Protein AF-A0A7S1QN43-F1 (afdb_monomer_lite)

InterPro domains:
  IPR024317 Dynein heavy chain, AAA module D4 [PF12780] (86-140)
  IPR026983 Dynein heavy chain [PTHR45703] (1-140)
  IPR027417 P-loop containing nucleoside triphosphate hydrolase [G3DSA:3.40.50.300] (106-140)
  IPR027417 P-loop containing nucleoside triphosphate hydrolase [SSF52540] (68-139)

Organism: Neobodo designis (NCBI:txid312471)

Radius of gyration: 16.33 Å; chains: 1; bounding box: 37×30×50 Å

Secondary structure (DSSP, 8-state):
-HHHHHHHHHHHGGG--SHHHHHHHHHHHHHHHHHHSTT--GGGGPSP--EESSSSSS-EE--HHHHHHHHHHHHHHHHHHHT-S-----HHHHHHHHHHHHHHTSTT--------TTSSHHHHHHHHHHHTTPPP----

pLDDT: mean 94.02, std 3.56, range [79.75, 97.81]

Structure (mmCIF, N/CA/C/O backbone):
data_AF-A0A7S1QN43-F1
#
_entry.id   AF-A0A7S1QN43-F1
#
loop_
_atom_site.group_PDB
_atom_site.id
_atom_site.type_symbol
_atom_site.label_atom_id
_atom_site.label_alt_id
_atom_site.label_comp_id
_atom_site.label_asym_id
_atom_site.label_entity_id
_atom_site.label_seq_id
_atom_site.pdbx_PDB_ins_code
_atom_site.Cartn_x
_atom_site.Cartn_y
_atom_site.Cartn_z
_atom_site.occupancy
_atom_site.B_iso_or_equiv
_atom_site.auth_seq_id
_atom_site.auth_comp_id
_atom_site.auth_asym_id
_atom_site.auth_atom_id
_atom_site.pdbx_PDB_model_num
ATOM 1 N N . VAL A 1 1 ? 4.886 -3.721 -18.458 1.00 93.00 1 VAL A N 1
ATOM 2 C CA . VAL A 1 1 ? 6.143 -3.846 -17.679 1.00 93.00 1 VAL A CA 1
ATOM 3 C C . VAL A 1 1 ? 6.026 -3.260 -16.275 1.00 93.00 1 VAL A C 1
ATOM 5 O O . VAL A 1 1 ? 6.265 -4.001 -15.335 1.00 93.00 1 VAL A O 1
ATOM 8 N N . ARG A 1 2 ? 5.567 -2.010 -16.095 1.00 96.19 2 ARG A N 1
ATOM 9 C CA . ARG A 1 2 ? 5.392 -1.373 -14.768 1.00 96.19 2 ARG A CA 1
ATOM 10 C C . ARG A 1 2 ? 4.678 -2.230 -13.705 1.00 96.19 2 ARG A C 1
ATOM 12 O O . ARG A 1 2 ? 5.133 -2.285 -12.570 1.00 96.19 2 ARG A O 1
ATOM 19 N N . LEU A 1 3 ? 3.601 -2.933 -14.075 1.00 96.38 3 LEU A N 1
ATOM 20 C CA . LEU A 1 3 ? 2.923 -3.875 -13.172 1.00 96.38 3 LEU A CA 1
ATOM 21 C C . LEU A 1 3 ? 3.858 -5.013 -12.726 1.00 96.38 3 LEU A C 1
ATOM 23 O O . LEU A 1 3 ? 3.959 -5.280 -11.542 1.00 96.38 3 LEU A O 1
ATOM 27 N N . ALA A 1 4 ? 4.594 -5.643 -13.644 1.00 96.25 4 ALA A N 1
ATOM 28 C CA . ALA A 1 4 ? 5.528 -6.719 -13.301 1.00 96.25 4 ALA A CA 1
ATOM 29 C C . ALA A 1 4 ? 6.679 -6.234 -12.398 1.00 96.25 4 ALA A C 1
ATOM 31 O O . ALA A 1 4 ? 7.094 -6.955 -11.495 1.00 96.25 4 ALA A O 1
ATOM 32 N N . VAL A 1 5 ? 7.143 -4.996 -12.593 1.00 96.94 5 VAL A N 1
ATOM 33 C CA . VAL A 1 5 ? 8.105 -4.340 -11.693 1.00 96.94 5 VAL A CA 1
ATOM 34 C C . VAL A 1 5 ? 7.492 -4.170 -10.302 1.00 96.94 5 VAL A C 1
ATOM 36 O O . VAL A 1 5 ? 8.102 -4.583 -9.321 1.00 96.94 5 VAL A O 1
ATOM 39 N N . HIS A 1 6 ? 6.261 -3.645 -10.206 1.00 97.06 6 HIS A N 1
ATOM 40 C CA . HIS A 1 6 ? 5.531 -3.548 -8.936 1.00 97.06 6 HIS A CA 1
ATOM 41 C C . HIS A 1 6 ? 5.451 -4.907 -8.227 1.00 97.06 6 HIS A C 1
ATOM 43 O O . HIS A 1 6 ? 5.804 -4.998 -7.055 1.00 97.06 6 HIS A O 1
ATOM 49 N N . GLU A 1 7 ? 5.043 -5.962 -8.938 1.00 96.19 7 GLU A N 1
ATOM 50 C CA . GLU A 1 7 ? 4.974 -7.330 -8.409 1.00 96.19 7 GLU A CA 1
ATOM 51 C C . GLU A 1 7 ? 6.328 -7.818 -7.878 1.00 96.19 7 GLU A C 1
ATOM 53 O O . GLU A 1 7 ? 6.401 -8.347 -6.769 1.00 96.19 7 GLU A O 1
ATOM 58 N N . GLY A 1 8 ? 7.410 -7.590 -8.631 1.00 95.88 8 GLY A N 1
ATOM 59 C CA . GLY A 1 8 ? 8.769 -7.920 -8.204 1.00 95.88 8 GLY A CA 1
ATOM 60 C C . GLY A 1 8 ? 9.148 -7.219 -6.899 1.00 95.88 8 GLY A C 1
ATOM 61 O O . GLY A 1 8 ? 9.609 -7.863 -5.955 1.00 95.88 8 GLY A O 1
ATOM 62 N N . LEU A 1 9 ? 8.868 -5.919 -6.788 1.00 96.25 9 LEU A N 1
ATOM 63 C CA . LEU A 1 9 ? 9.120 -5.175 -5.554 1.00 96.25 9 LEU A CA 1
ATOM 64 C C . LEU A 1 9 ? 8.290 -5.731 -4.386 1.00 96.25 9 LEU A C 1
ATOM 66 O O . LEU A 1 9 ? 8.843 -5.963 -3.316 1.00 96.25 9 LEU A O 1
ATOM 70 N N . ARG A 1 10 ? 7.004 -6.051 -4.574 1.00 96.62 10 ARG A N 1
ATOM 71 C CA . ARG A 1 10 ? 6.186 -6.629 -3.487 1.00 96.62 10 ARG A CA 1
ATOM 72 C C . ARG A 1 10 ? 6.675 -7.999 -3.023 1.00 96.62 10 ARG A C 1
ATOM 74 O O . ARG A 1 10 ? 6.616 -8.299 -1.836 1.00 96.62 10 ARG A O 1
ATOM 81 N N . LEU A 1 11 ? 7.185 -8.827 -3.932 1.00 94.94 11 LEU A N 1
ATOM 82 C CA . LEU A 1 11 ? 7.682 -10.164 -3.595 1.00 94.94 11 LEU A CA 1
ATOM 83 C C . LEU A 1 11 ? 9.033 -10.134 -2.867 1.00 94.94 11 LEU A C 1
ATOM 85 O O . LEU A 1 11 ? 9.278 -10.946 -1.965 1.00 94.94 11 LEU A O 1
ATOM 89 N N . PHE A 1 12 ? 9.926 -9.226 -3.258 1.00 96.06 12 PHE A N 1
ATOM 90 C CA . PHE A 1 12 ? 11.311 -9.235 -2.783 1.00 96.06 12 PHE A CA 1
ATOM 91 C C . PHE A 1 12 ? 11.622 -8.098 -1.811 1.00 96.06 12 PHE A C 1
ATOM 93 O O . PHE A 1 12 ? 12.185 -8.359 -0.751 1.00 96.06 12 PHE A O 1
ATOM 100 N N . ARG A 1 13 ? 11.209 -6.864 -2.116 1.00 96.25 13 ARG A N 1
ATOM 101 C CA . ARG A 1 13 ? 11.546 -5.662 -1.337 1.00 96.25 13 ARG A CA 1
ATOM 102 C C . ARG A 1 13 ? 10.815 -5.585 -0.006 1.00 96.25 13 ARG A C 1
ATOM 104 O O . ARG A 1 13 ? 11.403 -5.147 0.977 1.00 96.25 13 ARG A O 1
ATOM 111 N N . ASP A 1 14 ? 9.556 -6.020 0.052 1.00 95.56 14 ASP A N 1
ATOM 112 C CA . ASP A 1 14 ? 8.715 -5.871 1.251 1.00 95.56 14 ASP A CA 1
ATOM 113 C C . ASP A 1 14 ? 9.253 -6.633 2.481 1.00 95.56 14 ASP A C 1
ATOM 115 O O . ASP A 1 14 ? 8.862 -6.326 3.605 1.00 95.56 14 ASP A O 1
ATOM 119 N N . ARG A 1 15 ? 10.167 -7.595 2.286 1.00 95.31 15 ARG A N 1
ATOM 120 C CA . ARG A 1 15 ? 10.810 -8.382 3.355 1.00 95.31 15 ARG A CA 1
ATOM 121 C C . ARG A 1 15 ? 12.148 -7.806 3.832 1.00 95.31 15 ARG A C 1
ATOM 123 O O . ARG A 1 15 ? 12.707 -8.320 4.798 1.00 95.31 15 ARG A O 1
ATOM 130 N N . LEU A 1 16 ? 12.673 -6.785 3.155 1.00 95.75 16 LEU A N 1
ATOM 131 C CA . LEU A 1 16 ? 13.986 -6.208 3.438 1.00 95.75 16 LEU A CA 1
ATOM 132 C C . LEU A 1 16 ? 13.880 -5.114 4.497 1.00 95.75 16 LEU A C 1
ATOM 134 O O . LEU A 1 16 ? 12.959 -4.293 4.476 1.00 95.75 16 LEU A O 1
ATOM 138 N N . VAL A 1 17 ? 14.849 -5.089 5.410 1.00 93.06 17 VAL A N 1
ATOM 139 C CA . VAL A 1 17 ? 14.820 -4.204 6.580 1.00 93.06 17 VAL A CA 1
ATOM 140 C C . VAL A 1 17 ? 15.651 -2.951 6.342 1.00 93.06 17 VAL A C 1
ATOM 142 O O . VAL A 1 17 ? 15.211 -1.857 6.688 1.00 93.06 17 VAL A O 1
ATOM 145 N N . THR A 1 18 ? 16.846 -3.091 5.764 1.00 95.75 18 THR A N 1
ATOM 146 C CA . THR A 1 18 ? 17.776 -1.964 5.638 1.00 95.75 18 THR A CA 1
ATOM 147 C C . THR A 1 18 ? 17.545 -1.173 4.354 1.00 95.75 18 THR A C 1
ATOM 149 O O . THR A 1 18 ? 17.202 -1.728 3.310 1.00 95.75 18 THR A O 1
A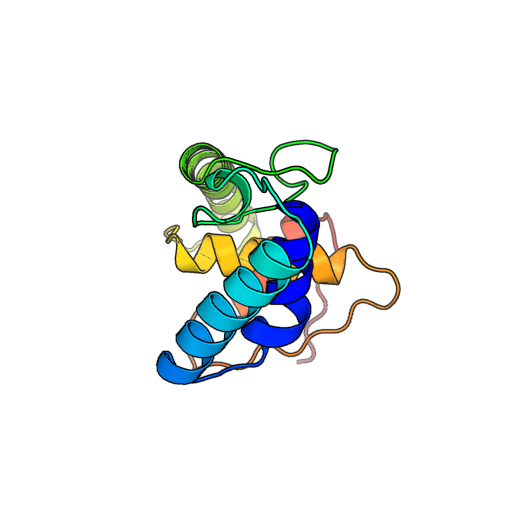TOM 152 N N . GLU A 1 19 ? 17.784 0.138 4.404 1.00 94.88 19 GLU A N 1
ATOM 153 C CA . GLU A 1 19 ? 17.699 0.998 3.216 1.00 94.88 19 GLU A CA 1
ATOM 154 C C . GLU A 1 19 ? 18.690 0.576 2.125 1.00 94.88 19 GLU A C 1
ATOM 156 O O . GLU A 1 19 ? 18.384 0.685 0.940 1.00 94.88 19 GLU A O 1
ATOM 161 N N . THR A 1 20 ? 19.857 0.054 2.514 1.00 97.81 20 THR A N 1
ATOM 162 C CA . THR A 1 20 ? 20.870 -0.460 1.587 1.00 97.81 20 THR A CA 1
ATOM 163 C C . THR A 1 20 ? 20.342 -1.646 0.786 1.00 97.81 20 THR A C 1
ATOM 165 O O . THR A 1 20 ? 20.450 -1.649 -0.437 1.00 97.81 20 THR A O 1
ATOM 168 N N . GLU A 1 21 ? 19.729 -2.631 1.448 1.00 97.44 21 GLU A N 1
ATOM 169 C CA . GLU A 1 21 ? 19.129 -3.791 0.774 1.00 97.44 21 GLU A CA 1
ATOM 170 C C . GLU A 1 21 ? 17.935 -3.380 -0.093 1.00 97.44 21 GLU A C 1
ATOM 172 O O . GLU A 1 21 ? 17.771 -3.879 -1.205 1.00 97.44 21 GLU A O 1
ATOM 177 N N . GLN A 1 22 ? 17.112 -2.447 0.395 1.00 95.94 22 GLN A N 1
ATOM 178 C CA . GLN A 1 22 ? 15.978 -1.928 -0.366 1.00 95.94 22 GLN A CA 1
ATOM 179 C C . GLN A 1 22 ? 16.425 -1.182 -1.629 1.00 95.94 22 GLN A C 1
ATOM 181 O O . GLN A 1 22 ? 15.825 -1.363 -2.683 1.00 95.94 22 GLN A O 1
ATOM 186 N N . ARG A 1 23 ? 17.496 -0.387 -1.555 1.00 96.75 23 ARG A N 1
ATOM 187 C CA . ARG A 1 23 ? 18.072 0.272 -2.733 1.00 96.75 23 ARG A CA 1
ATOM 188 C C . ARG A 1 23 ? 18.672 -0.744 -3.700 1.00 96.75 23 ARG A C 1
ATOM 190 O O . ARG A 1 23 ? 18.423 -0.656 -4.896 1.00 96.75 23 ARG A O 1
ATOM 197 N N . TRP A 1 24 ? 19.397 -1.729 -3.176 1.00 97.31 24 TRP A N 1
ATOM 198 C CA . TRP A 1 24 ? 19.974 -2.797 -3.986 1.00 97.31 24 TRP A CA 1
ATOM 199 C C . TRP A 1 24 ? 18.904 -3.560 -4.777 1.00 97.31 24 TRP A C 1
ATOM 201 O O . TRP A 1 24 ? 19.076 -3.769 -5.975 1.00 97.31 24 TRP A O 1
ATOM 211 N N . ILE A 1 25 ? 17.779 -3.936 -4.153 1.00 97.19 25 ILE A N 1
ATOM 212 C CA . ILE A 1 25 ? 16.711 -4.634 -4.884 1.00 97.19 25 ILE A CA 1
ATOM 213 C C . ILE A 1 25 ? 16.006 -3.713 -5.885 1.00 97.19 25 ILE A C 1
ATOM 215 O O . ILE A 1 25 ? 15.610 -4.180 -6.950 1.00 97.19 25 ILE A O 1
ATOM 219 N N . ASP A 1 26 ? 15.868 -2.419 -5.574 1.00 95.94 26 ASP A N 1
ATOM 220 C CA . ASP A 1 26 ? 15.287 -1.438 -6.493 1.00 95.94 26 ASP A CA 1
ATOM 221 C C . ASP A 1 26 ? 16.133 -1.340 -7.780 1.00 95.94 26 ASP A C 1
ATOM 223 O O . ASP A 1 26 ? 15.578 -1.400 -8.878 1.00 95.94 26 ASP A O 1
ATOM 227 N N . GLU A 1 27 ? 17.462 -1.268 -7.653 1.00 96.56 27 GLU A N 1
ATOM 228 C CA . GLU A 1 27 ? 18.413 -1.233 -8.777 1.00 96.56 27 GLU A CA 1
ATOM 229 C C . GLU A 1 27 ? 18.466 -2.572 -9.533 1.00 96.56 27 GLU A C 1
ATOM 231 O O . GLU A 1 27 ? 18.407 -2.600 -10.763 1.00 96.56 27 GLU A O 1
ATOM 236 N N . PHE A 1 28 ? 18.507 -3.695 -8.810 1.00 97.06 28 PHE A N 1
ATOM 237 C CA . PHE A 1 28 ? 18.560 -5.032 -9.404 1.00 97.06 28 PHE A CA 1
ATOM 238 C C . PHE A 1 28 ? 17.311 -5.355 -10.233 1.00 97.06 28 PHE A C 1
ATOM 240 O O . PHE A 1 28 ? 17.403 -5.933 -11.319 1.00 97.06 28 PHE A O 1
ATOM 247 N N . VAL A 1 29 ? 16.125 -4.977 -9.742 1.00 96.31 29 VAL A N 1
ATOM 248 C CA . VAL A 1 29 ? 14.872 -5.159 -10.483 1.00 96.31 29 VAL A CA 1
ATOM 249 C C . VAL A 1 29 ? 14.882 -4.314 -11.759 1.00 96.31 29 VAL A C 1
ATOM 251 O O . VAL A 1 29 ? 14.546 -4.836 -12.823 1.00 96.31 29 VAL A O 1
ATOM 254 N N . ASP A 1 30 ? 15.313 -3.053 -11.693 1.00 95.31 30 ASP A N 1
ATOM 255 C CA . ASP A 1 30 ? 15.421 -2.197 -12.882 1.00 95.31 30 ASP A CA 1
ATOM 256 C C . ASP A 1 30 ? 16.364 -2.778 -13.934 1.00 95.31 30 ASP A C 1
ATOM 258 O O . ASP A 1 30 ? 16.026 -2.797 -15.122 1.00 95.31 30 ASP A O 1
ATOM 262 N N . GLU A 1 31 ? 17.522 -3.284 -13.507 1.00 95.81 31 GLU A N 1
ATOM 263 C CA . GLU A 1 31 ? 18.498 -3.921 -14.388 1.00 95.81 31 GLU A CA 1
ATOM 264 C C . GLU A 1 31 ? 17.897 -5.160 -15.067 1.00 95.81 31 GLU A C 1
ATOM 266 O O . GLU A 1 31 ? 17.966 -5.292 -16.291 1.00 95.81 31 GLU A O 1
ATOM 271 N N . CYS A 1 32 ? 17.229 -6.035 -14.304 1.00 95.62 32 CYS A N 1
ATOM 272 C CA . CYS A 1 32 ? 16.581 -7.231 -14.845 1.00 95.62 32 CYS A CA 1
ATOM 273 C C . CYS A 1 32 ? 15.568 -6.887 -15.944 1.00 95.62 32 CYS A C 1
ATOM 275 O O . CYS A 1 32 ? 15.579 -7.498 -17.014 1.00 95.62 32 CYS A O 1
ATOM 277 N N . PHE A 1 33 ? 14.690 -5.911 -15.697 1.00 95.38 33 PHE A N 1
ATOM 278 C CA . PHE A 1 33 ? 13.659 -5.521 -16.660 1.00 95.38 33 PHE A CA 1
ATOM 279 C C . PHE A 1 33 ? 14.227 -4.747 -17.855 1.00 95.38 33 PHE A C 1
ATOM 281 O O . PHE A 1 33 ? 13.741 -4.931 -18.969 1.00 95.38 33 PHE A O 1
ATOM 288 N N . THR A 1 34 ? 15.272 -3.942 -17.666 1.00 95.38 34 THR A N 1
ATOM 289 C CA . THR A 1 34 ? 15.960 -3.256 -18.774 1.00 95.38 34 THR A CA 1
ATOM 290 C C . THR A 1 34 ? 16.654 -4.258 -19.699 1.00 95.38 34 THR A C 1
ATOM 292 O O . THR A 1 34 ? 16.546 -4.148 -20.919 1.00 95.38 34 THR A O 1
ATOM 295 N N . ASN A 1 35 ? 17.299 -5.281 -19.132 1.00 95.44 35 ASN A N 1
ATOM 296 C CA . ASN A 1 35 ? 17.971 -6.332 -19.896 1.00 95.44 35 ASN A CA 1
ATOM 297 C C . ASN A 1 35 ? 16.978 -7.278 -20.592 1.00 95.44 35 ASN A C 1
ATOM 299 O O . ASN A 1 35 ? 17.211 -7.700 -21.724 1.00 95.44 35 ASN A O 1
ATOM 303 N N . ALA A 1 36 ? 15.863 -7.611 -19.934 1.00 95.69 36 ALA A N 1
ATOM 304 C CA . ALA A 1 36 ? 14.853 -8.518 -20.480 1.00 95.69 36 ALA A CA 1
ATOM 305 C C . ALA A 1 36 ? 13.980 -7.882 -21.578 1.00 95.69 36 ALA A C 1
ATOM 307 O O . ALA A 1 36 ? 13.463 -8.601 -22.433 1.00 95.69 36 ALA A O 1
ATOM 308 N N . PHE A 1 37 ? 13.804 -6.555 -21.567 1.00 94.81 37 PHE A N 1
ATOM 309 C CA . PHE A 1 37 ? 12.941 -5.833 -22.505 1.00 94.81 37 PHE A CA 1
ATOM 310 C C . PHE A 1 37 ? 13.720 -4.732 -23.252 1.00 94.81 37 PHE A C 1
ATOM 312 O O . PHE A 1 37 ? 13.686 -3.568 -22.846 1.00 94.81 37 PHE A O 1
ATOM 319 N N . PRO A 1 38 ? 14.390 -5.056 -24.376 1.00 92.56 38 PRO A N 1
ATOM 320 C CA . PRO A 1 38 ? 15.047 -4.055 -25.214 1.00 92.56 38 PRO A CA 1
ATOM 321 C C . PRO A 1 38 ? 14.052 -2.985 -25.690 1.00 92.56 38 PRO A C 1
ATOM 323 O O . PRO A 1 38 ? 12.994 -3.312 -26.224 1.00 92.56 38 PRO A O 1
ATOM 326 N N . GLY A 1 39 ? 14.385 -1.705 -25.501 1.00 91.56 39 GLY A N 1
ATOM 327 C CA . GLY A 1 39 ? 13.489 -0.588 -25.834 1.00 91.56 39 GLY A CA 1
ATOM 328 C C . GLY A 1 39 ? 12.406 -0.306 -24.787 1.00 91.56 39 GLY A C 1
ATOM 329 O O . GLY A 1 39 ? 11.410 0.342 -25.106 1.00 91.56 39 GLY A O 1
ATOM 330 N N . LEU A 1 40 ? 12.581 -0.793 -23.552 1.00 94.12 40 LEU A N 1
ATOM 331 C CA . LEU A 1 40 ? 11.710 -0.472 -22.426 1.00 94.12 40 LEU A CA 1
ATOM 332 C C . LEU A 1 40 ? 11.544 1.046 -22.260 1.00 94.12 40 LEU A C 1
ATOM 334 O O . LEU A 1 40 ? 12.520 1.784 -22.137 1.00 94.12 40 LEU A O 1
ATOM 338 N N . ASP A 1 41 ? 10.292 1.492 -22.180 1.00 93.31 41 ASP A N 1
ATOM 339 C CA . ASP A 1 41 ? 9.972 2.851 -21.759 1.00 93.31 41 ASP A CA 1
ATOM 340 C C . ASP A 1 41 ? 10.371 3.057 -20.288 1.00 93.31 41 ASP A C 1
ATOM 342 O O . ASP A 1 41 ? 9.852 2.392 -19.383 1.00 93.31 41 ASP A O 1
ATOM 346 N N . THR A 1 42 ? 11.283 4.000 -20.044 1.00 90.00 42 THR A N 1
ATOM 347 C CA . THR A 1 42 ? 11.831 4.299 -18.715 1.00 90.00 42 THR A CA 1
ATOM 348 C C . THR A 1 42 ? 10.773 4.813 -17.742 1.00 90.00 42 THR A C 1
ATOM 350 O O . THR A 1 42 ? 10.941 4.653 -16.530 1.00 90.00 42 THR A O 1
ATOM 353 N N . THR A 1 43 ? 9.637 5.332 -18.228 1.00 92.31 43 THR A N 1
ATOM 354 C CA . THR A 1 43 ? 8.498 5.708 -17.370 1.00 92.31 43 THR A CA 1
ATOM 355 C C . THR A 1 43 ? 7.961 4.516 -16.572 1.00 92.31 43 THR A C 1
ATOM 357 O O . THR A 1 43 ? 7.491 4.671 -15.442 1.00 92.31 43 THR A O 1
ATOM 360 N N . CYS A 1 44 ? 8.114 3.286 -17.084 1.00 93.25 44 CYS A N 1
ATOM 361 C CA . CYS A 1 44 ? 7.713 2.077 -16.370 1.00 93.25 44 CYS A CA 1
ATOM 362 C C . CYS A 1 44 ? 8.492 1.866 -15.066 1.00 93.25 44 CYS A C 1
ATOM 364 O O . CYS A 1 44 ? 7.946 1.246 -14.155 1.00 93.25 44 CYS A O 1
ATOM 366 N N . LEU A 1 45 ? 9.717 2.390 -14.970 1.00 95.00 45 LEU A N 1
ATOM 367 C CA . LEU A 1 45 ? 10.603 2.257 -13.811 1.00 95.00 45 LEU A CA 1
ATOM 368 C C . LEU A 1 45 ? 10.549 3.481 -12.882 1.00 95.00 45 LEU A C 1
ATOM 370 O O . LEU A 1 45 ? 11.161 3.471 -11.819 1.00 95.00 45 LEU A O 1
ATOM 374 N N . GLN A 1 46 ? 9.822 4.547 -13.231 1.00 94.31 46 GLN A N 1
ATOM 375 C CA . GLN A 1 46 ? 9.766 5.760 -12.406 1.00 94.31 46 GLN A CA 1
ATOM 376 C C . GLN A 1 46 ? 9.002 5.522 -11.094 1.00 94.31 46 GLN A C 1
ATOM 378 O O . GLN A 1 46 ? 7.881 5.004 -11.095 1.00 94.31 46 GLN A O 1
ATOM 383 N N . ARG A 1 47 ? 9.607 5.900 -9.964 1.00 93.25 47 ARG A N 1
ATOM 384 C CA . ARG A 1 47 ? 9.007 5.799 -8.621 1.00 93.25 47 ARG A CA 1
ATOM 385 C C . ARG A 1 47 ? 8.218 7.082 -8.297 1.00 93.25 47 ARG A C 1
ATOM 387 O O . ARG A 1 47 ? 8.603 8.137 -8.793 1.00 93.25 47 ARG A O 1
ATOM 394 N N . PRO A 1 48 ? 7.173 7.014 -7.446 1.00 94.19 48 PRO A N 1
ATOM 395 C CA . PRO A 1 48 ? 6.670 5.824 -6.746 1.00 94.19 48 PRO A CA 1
ATOM 396 C C . PRO A 1 48 ? 5.870 4.880 -7.663 1.00 94.19 48 PRO A C 1
ATOM 398 O O . PRO A 1 48 ? 5.218 5.321 -8.604 1.00 94.19 48 PRO A O 1
ATOM 401 N N . ILE A 1 49 ? 5.911 3.567 -7.394 1.00 95.12 49 ILE A N 1
ATOM 402 C CA . ILE A 1 49 ? 5.168 2.543 -8.159 1.00 95.12 49 ILE A CA 1
ATOM 403 C C . ILE A 1 49 ? 3.988 2.027 -7.327 1.00 95.12 49 ILE A C 1
ATOM 405 O O . ILE A 1 49 ? 4.097 1.034 -6.597 1.00 95.12 49 ILE A O 1
ATOM 409 N N . LEU A 1 50 ? 2.850 2.708 -7.455 1.00 96.19 50 LEU A N 1
ATOM 410 C CA . LEU A 1 50 ? 1.635 2.456 -6.680 1.00 96.19 50 LEU A CA 1
ATOM 411 C C . LEU A 1 50 ? 0.585 1.762 -7.549 1.00 96.19 50 LEU A C 1
ATOM 413 O O . LEU A 1 50 ? 0.194 2.299 -8.581 1.00 96.19 50 LEU A O 1
ATOM 417 N N . PHE A 1 51 ? 0.113 0.591 -7.115 1.00 97.38 51 PHE A N 1
ATOM 418 C CA . PHE A 1 51 ? -1.018 -0.111 -7.725 1.00 97.38 51 PHE A CA 1
ATOM 419 C C . PHE A 1 51 ? -2.054 -0.448 -6.662 1.00 97.38 51 PHE A C 1
ATOM 421 O O . PHE A 1 51 ? -1.717 -0.999 -5.612 1.00 97.38 51 PHE A O 1
ATOM 428 N N . THR A 1 52 ? -3.319 -0.136 -6.930 1.00 96.69 52 THR A N 1
ATOM 429 C CA . THR A 1 52 ? -4.405 -0.356 -5.970 1.00 96.69 52 THR A CA 1
ATOM 430 C C . THR A 1 52 ? -5.775 -0.387 -6.651 1.00 96.69 52 THR A C 1
ATOM 432 O O . THR A 1 52 ? -5.914 0.054 -7.788 1.00 96.69 52 THR A O 1
ATOM 435 N N . THR A 1 53 ? -6.780 -0.914 -5.946 1.00 95.00 53 THR A N 1
ATOM 436 C CA . THR A 1 53 ? -8.213 -0.782 -6.278 1.00 95.00 53 THR A CA 1
ATOM 437 C C . THR A 1 53 ? -8.932 0.232 -5.379 1.00 95.00 53 THR A C 1
ATOM 439 O O . THR A 1 53 ? -10.156 0.301 -5.372 1.00 95.00 53 THR A O 1
ATOM 442 N N . ILE A 1 54 ? -8.203 0.984 -4.550 1.00 94.62 54 ILE A N 1
ATOM 443 C CA . ILE A 1 54 ? -8.820 1.928 -3.605 1.00 94.62 54 ILE A CA 1
ATOM 444 C C . ILE A 1 54 ? -9.508 3.077 -4.357 1.00 94.62 54 ILE A C 1
ATOM 446 O O . ILE A 1 54 ? -10.618 3.461 -4.008 1.00 94.62 54 ILE A O 1
ATOM 450 N N . LEU A 1 55 ? -8.880 3.596 -5.419 1.00 94.12 55 LEU A N 1
ATOM 451 C CA . LEU A 1 55 ? -9.447 4.690 -6.220 1.00 94.12 55 LEU A CA 1
ATOM 452 C C . LEU A 1 55 ? -10.440 4.209 -7.278 1.00 94.12 55 LEU A C 1
ATOM 454 O O . LEU A 1 55 ? -11.422 4.885 -7.577 1.00 94.12 55 LEU A O 1
ATOM 458 N N . THR A 1 56 ? -10.170 3.050 -7.876 1.00 90.75 56 THR A N 1
ATOM 459 C CA . THR A 1 56 ? -10.979 2.492 -8.962 1.00 90.75 56 THR A CA 1
ATOM 460 C C . THR A 1 56 ? -11.256 1.023 -8.690 1.00 90.75 56 THR A C 1
ATOM 462 O O . THR A 1 56 ? -10.448 0.337 -8.079 1.00 90.75 56 THR A O 1
ATOM 465 N N . ARG A 1 57 ? -12.365 0.481 -9.201 1.00 87.06 57 ARG A N 1
ATOM 466 C CA . ARG A 1 57 ? -12.666 -0.956 -9.049 1.00 87.06 57 ARG A CA 1
ATOM 467 C C . ARG A 1 57 ? -11.652 -1.876 -9.748 1.00 87.06 57 ARG A C 1
ATOM 469 O O . ARG A 1 57 ? -11.694 -3.083 -9.530 1.00 87.06 57 ARG A O 1
ATOM 476 N N . ALA A 1 58 ? -10.774 -1.333 -10.591 1.00 93.88 58 ALA A N 1
ATOM 477 C CA . ALA A 1 58 ? -9.740 -2.073 -11.297 1.00 93.88 58 ALA A CA 1
ATOM 478 C C . ALA A 1 58 ? -8.382 -1.916 -10.599 1.00 93.88 58 ALA A C 1
ATOM 480 O O . ALA A 1 58 ? -8.070 -0.871 -10.033 1.00 93.88 58 ALA A O 1
ATOM 481 N N . TYR A 1 59 ? -7.557 -2.965 -10.636 1.00 95.12 59 TYR A N 1
ATOM 482 C CA . TYR A 1 59 ? -6.205 -2.906 -10.086 1.00 95.12 59 TYR A CA 1
ATOM 483 C C . TYR A 1 59 ? -5.283 -2.191 -11.077 1.00 95.12 59 TYR A C 1
ATOM 485 O O . TYR A 1 59 ? -4.817 -2.791 -12.047 1.00 95.12 59 TYR A O 1
ATOM 493 N N . THR A 1 60 ? -5.064 -0.895 -10.861 1.00 96.25 60 THR A N 1
ATOM 494 C CA . THR A 1 60 ? -4.360 -0.016 -11.807 1.00 96.25 60 THR A CA 1
ATOM 495 C C . THR A 1 60 ? -3.285 0.816 -11.122 1.00 96.25 60 THR A C 1
ATOM 497 O O . THR A 1 60 ? -3.286 0.965 -9.900 1.00 96.25 60 THR A O 1
ATOM 500 N N . SER A 1 61 ? -2.366 1.365 -11.925 1.00 96.44 61 SER A N 1
ATOM 501 C CA . SER A 1 61 ? -1.414 2.375 -11.453 1.00 96.44 61 SER A CA 1
ATOM 502 C C . SER A 1 61 ? -2.179 3.635 -11.053 1.00 96.44 61 SER A C 1
ATOM 504 O O . SER A 1 61 ? -3.138 3.998 -11.735 1.00 96.44 61 SER A O 1
ATOM 506 N N . VAL A 1 62 ? -1.759 4.287 -9.971 1.00 96.44 62 VAL A N 1
ATOM 507 C CA . VAL A 1 62 ? -2.397 5.511 -9.464 1.00 96.44 62 VAL A CA 1
ATOM 508 C C . VAL A 1 62 ? -1.366 6.579 -9.119 1.00 96.44 62 VAL A C 1
ATOM 510 O O . VAL A 1 62 ? -0.233 6.250 -8.759 1.00 96.44 62 VAL A O 1
ATOM 513 N N . ASP A 1 63 ? -1.782 7.840 -9.195 1.00 95.00 63 ASP A N 1
ATOM 514 C CA . ASP A 1 63 ? -1.007 8.977 -8.712 1.00 95.00 63 ASP A CA 1
ATOM 515 C C . ASP A 1 63 ? -1.049 9.075 -7.185 1.00 95.00 63 ASP A C 1
ATOM 517 O O . ASP A 1 63 ? -2.065 8.799 -6.537 1.00 95.00 63 ASP A O 1
ATOM 521 N N . LEU A 1 64 ? 0.085 9.475 -6.604 1.00 95.38 64 LEU A N 1
ATOM 522 C CA . LEU A 1 64 ? 0.246 9.590 -5.154 1.00 95.38 64 LEU A CA 1
ATOM 523 C C . LEU A 1 64 ? -0.730 10.610 -4.561 1.00 95.38 64 LEU A C 1
ATOM 525 O O . LEU A 1 64 ? -1.317 10.354 -3.513 1.00 95.38 64 LEU A O 1
ATOM 529 N N . GLU A 1 65 ? -0.936 11.733 -5.244 1.00 96.31 65 GLU A N 1
ATOM 530 C CA . GLU A 1 65 ? -1.732 12.849 -4.730 1.00 96.31 65 GLU A CA 1
ATOM 531 C C . GLU A 1 65 ? -3.229 12.536 -4.739 1.00 96.31 65 GLU A C 1
ATOM 533 O O . GLU A 1 65 ? -3.927 12.827 -3.763 1.00 96.31 65 GLU A O 1
ATOM 538 N N . ASP A 1 66 ? -3.702 11.847 -5.777 1.00 96.50 66 ASP A N 1
ATOM 539 C CA . ASP A 1 66 ? -5.076 11.350 -5.842 1.00 96.50 66 ASP A CA 1
ATOM 540 C C . ASP A 1 66 ? -5.327 10.290 -4.765 1.00 96.50 66 ASP A C 1
ATOM 542 O O . ASP A 1 66 ? -6.337 10.340 -4.053 1.00 96.50 66 ASP A O 1
ATOM 546 N N . LEU A 1 67 ? -4.374 9.365 -4.584 1.00 97.31 67 LEU A N 1
ATOM 547 C CA . LEU A 1 67 ? -4.437 8.362 -3.523 1.00 97.31 67 LEU A CA 1
ATOM 548 C C . LEU A 1 67 ? -4.453 9.018 -2.139 1.00 97.31 67 LEU A C 1
ATOM 550 O O . LEU A 1 67 ? -5.276 8.651 -1.301 1.00 97.31 67 LEU A O 1
ATOM 554 N N . ARG A 1 68 ? -3.581 10.003 -1.907 1.00 97.38 68 ARG A N 1
ATOM 555 C CA . ARG A 1 68 ? -3.476 10.747 -0.648 1.00 97.38 68 ARG A CA 1
ATOM 556 C C . ARG A 1 68 ? -4.795 11.419 -0.304 1.00 97.38 68 ARG A C 1
ATOM 558 O O . ARG A 1 68 ? -5.293 11.226 0.802 1.00 97.38 68 ARG A O 1
ATOM 565 N N . LYS A 1 69 ? -5.374 12.163 -1.250 1.00 96.75 69 LYS A N 1
ATOM 566 C CA . LYS A 1 69 ? -6.640 12.874 -1.052 1.00 96.75 69 LYS A CA 1
ATOM 567 C C . LYS A 1 69 ? -7.765 11.907 -0.686 1.00 96.75 69 LYS A C 1
ATOM 569 O O . LYS A 1 69 ? -8.440 12.105 0.322 1.00 96.75 69 LYS A O 1
ATOM 574 N N . HIS A 1 70 ? -7.921 10.833 -1.459 1.00 96.56 70 HIS A N 1
ATOM 575 C CA . HIS A 1 70 ? -8.965 9.846 -1.204 1.00 96.56 70 HIS A CA 1
ATOM 576 C C . HIS A 1 70 ? -8.776 9.150 0.148 1.00 96.56 70 HIS A C 1
ATOM 578 O O . HIS A 1 70 ? -9.708 9.058 0.944 1.00 96.56 70 HIS A O 1
ATOM 584 N N . VAL A 1 71 ? -7.560 8.685 0.445 1.00 96.94 71 VAL A N 1
ATOM 585 C CA . VAL A 1 71 ? -7.265 8.012 1.715 1.00 96.94 71 VAL A CA 1
ATOM 586 C C . VAL A 1 71 ? -7.473 8.951 2.898 1.00 96.94 71 VAL A C 1
ATOM 588 O O . VAL A 1 71 ? -7.984 8.503 3.917 1.00 96.94 71 VAL A O 1
ATOM 591 N N . GLN A 1 72 ? -7.156 10.239 2.775 1.00 96.19 72 GLN A N 1
ATOM 592 C CA . GLN A 1 72 ? -7.381 11.220 3.835 1.00 96.19 72 GLN A CA 1
ATOM 593 C C . GLN A 1 72 ? -8.869 11.398 4.163 1.00 96.19 72 GLN A C 1
ATOM 595 O O . GLN A 1 72 ? -9.237 11.430 5.338 1.00 96.19 72 GLN A O 1
ATOM 600 N N . GLU A 1 73 ? -9.734 11.454 3.150 1.00 95.25 73 GLU A N 1
ATOM 601 C CA . GLU A 1 73 ? -11.188 11.503 3.342 1.00 95.25 73 GLU A CA 1
ATOM 602 C C . GLU A 1 73 ? -11.704 10.222 4.018 1.00 95.25 73 GLU A C 1
ATOM 604 O O . GLU A 1 73 ? -12.459 10.285 4.991 1.00 95.25 73 GLU A O 1
ATOM 609 N N . ARG A 1 74 ? -11.252 9.049 3.551 1.00 95.56 74 ARG A N 1
ATOM 610 C CA . ARG A 1 74 ? -11.636 7.748 4.125 1.00 95.56 74 ARG A CA 1
ATOM 611 C C . ARG A 1 74 ? -11.136 7.565 5.557 1.00 95.56 74 ARG A C 1
ATOM 613 O O . ARG A 1 74 ? -11.863 7.028 6.386 1.00 95.56 74 ARG A O 1
ATOM 620 N N . LEU A 1 75 ? -9.921 8.021 5.850 1.00 95.25 75 LEU A N 1
ATOM 621 C CA . LEU A 1 75 ? -9.310 7.915 7.171 1.00 95.25 75 LEU A CA 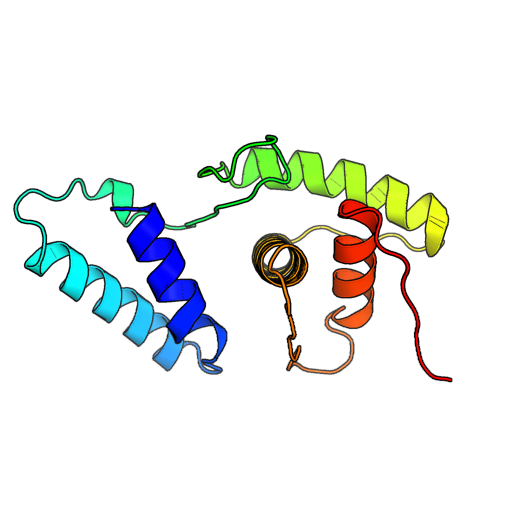1
ATOM 622 C C . LEU A 1 75 ? -10.051 8.762 8.200 1.00 95.25 75 LEU A C 1
ATOM 624 O O . LEU A 1 75 ? -10.197 8.331 9.338 1.00 95.25 75 LEU A O 1
ATOM 628 N N . LYS A 1 76 ? -10.546 9.937 7.797 1.00 93.56 76 LYS A N 1
ATOM 629 C CA . LYS A 1 76 ? -11.373 10.779 8.661 1.00 93.56 76 LYS A CA 1
ATOM 630 C C . LYS A 1 76 ? -12.670 10.069 9.058 1.00 93.56 76 LYS A C 1
ATOM 632 O O . LYS A 1 76 ? -12.974 10.010 10.239 1.00 93.56 76 LYS A O 1
ATOM 637 N N . MET A 1 77 ? -13.379 9.473 8.095 1.00 94.12 77 MET A N 1
ATOM 638 C CA . MET A 1 77 ? -14.599 8.704 8.387 1.00 94.12 77 MET A CA 1
ATOM 639 C C . MET A 1 77 ? -14.319 7.529 9.329 1.00 94.12 77 MET A C 1
ATOM 641 O O . MET A 1 77 ? -15.013 7.361 10.322 1.00 94.12 77 MET A O 1
ATOM 645 N N . PHE A 1 78 ? -13.253 6.769 9.070 1.00 94.69 78 PHE A N 1
ATOM 646 C CA . PHE A 1 78 ? -12.834 5.685 9.959 1.00 94.69 78 PHE A CA 1
ATOM 647 C C . PHE A 1 78 ? -12.508 6.176 11.378 1.00 94.69 78 PHE A C 1
ATOM 649 O O . PHE A 1 78 ? -12.897 5.544 12.356 1.00 94.69 78 PHE A O 1
ATOM 656 N N . ALA A 1 79 ? -11.792 7.295 11.505 1.00 92.12 79 ALA A N 1
ATOM 657 C CA . ALA A 1 79 ? -11.450 7.870 12.801 1.00 92.12 79 ALA A CA 1
ATOM 658 C C . ALA A 1 79 ? -12.698 8.272 13.602 1.00 92.12 79 ALA A C 1
ATOM 660 O O . ALA A 1 79 ? -12.766 7.964 14.793 1.00 92.12 79 ALA A O 1
ATOM 661 N N . ASP A 1 80 ? -13.668 8.904 12.937 1.00 91.00 80 ASP A N 1
ATOM 662 C CA . ASP A 1 80 ? -14.933 9.338 13.535 1.00 91.00 80 ASP A CA 1
ATOM 663 C C . ASP A 1 80 ? -15.812 8.138 13.956 1.00 91.00 80 ASP A C 1
ATOM 665 O O . ASP A 1 80 ? -16.505 8.207 14.969 1.00 91.00 80 ASP A O 1
ATOM 669 N N . GLU A 1 81 ? -15.777 7.028 13.209 1.00 89.75 81 GLU A N 1
ATOM 670 C CA . GLU A 1 81 ? -16.579 5.824 13.482 1.00 89.75 81 GLU A CA 1
ATOM 671 C C . GLU A 1 81 ? -15.968 4.899 14.550 1.00 89.75 81 GLU A C 1
ATOM 673 O O . GLU A 1 81 ? -16.694 4.358 15.384 1.00 89.75 81 GLU A O 1
ATOM 678 N N . GLU A 1 82 ? -14.646 4.691 14.531 1.00 87.25 82 GLU A N 1
ATOM 679 C CA . GLU A 1 82 ? -14.013 3.555 15.224 1.00 87.25 82 GLU A CA 1
ATOM 680 C C . GLU A 1 82 ? -13.053 3.941 16.358 1.00 87.25 82 GLU A C 1
ATOM 682 O O . GLU A 1 82 ? -12.712 3.088 17.184 1.00 87.25 82 GLU A O 1
ATOM 687 N N . MET A 1 83 ? -12.536 5.176 16.389 1.00 80.62 83 MET A N 1
ATOM 688 C CA . MET A 1 83 ? -11.375 5.494 17.235 1.00 80.62 83 MET A CA 1
ATOM 689 C C . MET A 1 83 ? -11.466 6.785 18.047 1.00 80.62 83 MET A C 1
ATOM 691 O O . MET A 1 83 ? -10.808 6.842 19.082 1.00 80.62 83 MET A O 1
ATOM 695 N N . ASP A 1 84 ? -12.222 7.795 17.606 1.00 80.00 84 ASP A N 1
ATOM 696 C CA . ASP A 1 84 ? -12.260 9.137 18.220 1.00 80.00 84 ASP A CA 1
ATOM 697 C C . ASP A 1 84 ? -10.851 9.762 18.385 1.00 80.00 84 ASP A C 1
ATOM 699 O O . ASP A 1 84 ? -10.502 10.370 19.396 1.00 80.00 84 ASP A O 1
ATOM 703 N N . VAL A 1 85 ? -9.976 9.559 17.386 1.00 79.88 85 VAL A N 1
ATOM 704 C CA . VAL A 1 85 ? -8.584 10.053 17.368 1.00 79.88 85 VAL A CA 1
ATOM 705 C C . VAL A 1 85 ? -8.258 10.678 16.015 1.00 79.88 85 VAL A C 1
ATOM 707 O O . VAL A 1 85 ? -8.514 10.084 14.972 1.00 79.88 85 VAL A O 1
ATOM 710 N N . GLN A 1 86 ? -7.597 11.840 16.009 1.00 79.75 86 GLN A N 1
ATOM 711 C CA . GLN A 1 86 ? -7.080 12.430 14.771 1.00 79.75 86 GLN A CA 1
ATOM 712 C C . GLN A 1 86 ? -5.879 11.650 14.227 1.00 79.75 86 GLN A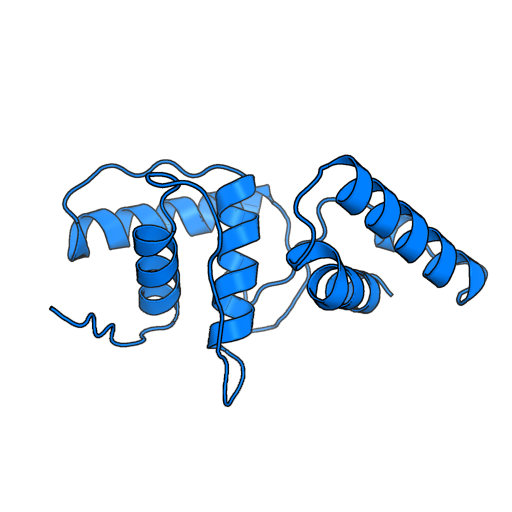 C 1
ATOM 714 O O . GLN A 1 86 ? -4.833 11.552 14.870 1.00 79.75 86 GLN A O 1
ATOM 719 N N . LEU A 1 87 ? -6.017 11.151 13.000 1.00 86.44 87 LEU A N 1
ATOM 720 C CA . LEU A 1 87 ? -4.950 10.490 12.256 1.00 86.44 87 LEU A CA 1
ATOM 721 C C . LEU A 1 87 ? -4.473 11.378 11.101 1.00 86.44 87 LEU A C 1
ATOM 723 O O . LEU A 1 87 ? -5.263 12.068 10.456 1.00 86.44 87 LEU A O 1
ATOM 727 N N . VAL A 1 88 ? -3.168 11.341 10.830 1.00 88.38 88 VAL A N 1
ATOM 728 C CA . VAL A 1 88 ? -2.521 12.098 9.749 1.00 88.38 88 VAL A CA 1
ATOM 729 C C . VAL A 1 88 ? -1.994 11.124 8.699 1.00 88.38 88 VAL A C 1
ATOM 731 O O . VAL A 1 88 ? -1.411 10.094 9.037 1.00 88.38 88 VAL A O 1
ATOM 734 N N . VAL A 1 89 ? -2.199 11.456 7.424 1.00 91.50 89 VAL A N 1
ATOM 735 C CA . VAL A 1 89 ? -1.714 10.665 6.288 1.00 91.50 89 VAL A CA 1
ATOM 736 C C . VAL A 1 89 ? -0.282 11.067 5.942 1.00 91.50 89 VAL A C 1
ATOM 738 O O . VAL A 1 89 ? 0.007 12.246 5.750 1.00 91.50 89 VAL A O 1
ATOM 741 N N . PHE A 1 90 ? 0.589 10.071 5.792 1.00 91.62 90 PHE A N 1
ATOM 742 C CA . PHE A 1 90 ? 1.957 10.222 5.291 1.00 91.62 90 PHE A CA 1
ATOM 743 C C . PHE A 1 90 ? 2.190 9.277 4.107 1.00 91.62 90 PHE A C 1
ATOM 745 O O . PHE A 1 90 ? 1.555 8.230 4.010 1.00 91.62 90 PHE A O 1
ATOM 752 N N . ASP A 1 91 ? 3.139 9.591 3.232 1.00 93.06 91 ASP A N 1
ATOM 753 C CA . ASP A 1 91 ? 3.386 8.824 2.001 1.00 93.06 91 ASP A CA 1
ATOM 754 C C . ASP A 1 91 ? 3.768 7.362 2.297 1.00 93.06 91 ASP A C 1
ATOM 756 O O . ASP A 1 91 ? 3.312 6.435 1.628 1.00 93.06 91 ASP A O 1
ATOM 760 N N . SER A 1 92 ? 4.526 7.133 3.375 1.00 91.06 92 SER A N 1
ATOM 761 C CA . SER A 1 92 ? 4.859 5.785 3.849 1.00 91.06 92 SER A CA 1
ATOM 762 C C . SER A 1 92 ? 3.633 5.014 4.347 1.00 91.06 92 SER A C 1
ATOM 764 O O . SER A 1 92 ? 3.565 3.797 4.185 1.00 91.06 92 SER A O 1
ATOM 766 N N . MET A 1 93 ? 2.642 5.694 4.931 1.00 94.12 93 MET A N 1
ATOM 767 C CA . MET A 1 93 ? 1.375 5.076 5.329 1.00 94.12 93 MET A CA 1
ATOM 768 C C . MET A 1 93 ? 0.595 4.617 4.096 1.00 94.12 93 MET A C 1
ATOM 770 O O . MET A 1 93 ? 0.058 3.513 4.113 1.00 94.12 93 MET A O 1
ATOM 774 N N . LEU A 1 94 ? 0.555 5.425 3.031 1.00 96.25 94 LEU A N 1
ATOM 775 C CA . LEU A 1 94 ? -0.128 5.070 1.782 1.00 96.25 94 LEU A CA 1
ATOM 776 C C . LEU A 1 94 ? 0.477 3.816 1.154 1.00 96.25 94 LEU A C 1
ATOM 778 O O . LEU A 1 94 ? -0.256 2.906 0.770 1.00 96.25 94 LEU A O 1
ATOM 782 N N . ASP A 1 95 ? 1.807 3.733 1.110 1.00 94.38 95 ASP A N 1
ATOM 783 C CA . ASP A 1 95 ? 2.486 2.555 0.577 1.00 94.38 95 ASP A CA 1
ATOM 784 C C . ASP A 1 95 ? 2.246 1.305 1.448 1.00 94.38 95 ASP A C 1
ATOM 786 O O . ASP A 1 95 ? 1.954 0.233 0.923 1.00 94.38 95 ASP A O 1
ATOM 790 N N . HIS A 1 96 ? 2.265 1.418 2.780 1.00 95.56 96 HIS A N 1
ATOM 791 C CA . HIS A 1 96 ? 1.890 0.295 3.649 1.00 95.56 96 HIS A CA 1
ATOM 792 C C . HIS A 1 96 ? 0.415 -0.101 3.500 1.00 95.56 96 HIS A C 1
ATOM 794 O O . HIS A 1 96 ? 0.098 -1.290 3.512 1.00 95.56 96 HIS A O 1
ATOM 800 N N . LEU A 1 97 ? -0.488 0.867 3.329 1.00 97.06 97 LEU A N 1
ATOM 801 C CA . LEU A 1 97 ? -1.915 0.616 3.159 1.00 97.06 97 LEU A CA 1
ATOM 802 C C . LEU A 1 97 ? -2.184 -0.226 1.911 1.00 97.06 97 LEU A C 1
ATOM 804 O O . LEU A 1 97 ? -2.885 -1.231 2.006 1.00 97.06 97 LEU A O 1
ATOM 808 N N . ILE A 1 98 ? -1.594 0.134 0.765 1.00 96.31 98 ILE A N 1
ATOM 809 C CA . ILE A 1 98 ? -1.780 -0.630 -0.479 1.00 96.31 98 ILE A CA 1
ATOM 810 C C . ILE A 1 98 ? -1.171 -2.037 -0.394 1.00 96.31 98 ILE A C 1
ATOM 812 O O . ILE A 1 98 ? -1.711 -2.962 -0.998 1.00 96.31 98 ILE A O 1
ATOM 816 N N . ARG A 1 99 ? -0.088 -2.229 0.379 1.00 96.69 99 ARG A N 1
ATOM 817 C CA . ARG A 1 99 ? 0.483 -3.562 0.652 1.00 96.69 99 ARG A CA 1
ATOM 818 C C . ARG A 1 99 ? -0.493 -4.418 1.458 1.00 96.69 99 ARG A C 1
ATOM 820 O O . ARG A 1 99 ? -0.737 -5.565 1.092 1.00 96.69 99 ARG A O 1
ATOM 827 N N . ILE A 1 100 ? -1.072 -3.856 2.524 1.00 97.31 100 ILE A N 1
ATOM 828 C CA . ILE A 1 100 ? -2.039 -4.559 3.377 1.00 97.31 100 ILE A CA 1
ATOM 829 C C . ILE A 1 100 ? -3.293 -4.914 2.575 1.00 97.31 100 ILE A C 1
ATOM 831 O O . ILE A 1 100 ? -3.675 -6.081 2.529 1.00 97.31 100 ILE A O 1
ATOM 835 N N . ASP A 1 101 ? -3.899 -3.930 1.909 1.00 96.38 101 ASP A N 1
ATOM 836 C CA . ASP A 1 101 ? -5.095 -4.100 1.076 1.00 96.38 101 ASP A CA 1
ATOM 837 C C . ASP A 1 101 ? -4.899 -5.194 0.013 1.00 96.38 101 ASP A C 1
ATOM 839 O O . ASP A 1 101 ? -5.744 -6.071 -0.163 1.00 96.38 101 ASP A O 1
ATOM 843 N N . ARG A 1 102 ? -3.737 -5.210 -0.647 1.00 95.69 102 ARG A N 1
ATOM 844 C CA . ARG A 1 102 ? -3.383 -6.247 -1.617 1.00 95.69 102 ARG A CA 1
ATOM 845 C C . ARG A 1 102 ? -3.393 -7.650 -1.009 1.00 95.69 102 ARG A C 1
ATOM 847 O O . ARG A 1 102 ? -3.922 -8.556 -1.647 1.00 95.69 102 ARG A O 1
ATOM 854 N N . VAL A 1 103 ? -2.808 -7.848 0.177 1.00 96.56 103 VAL A N 1
ATOM 855 C CA . VAL A 1 103 ? -2.793 -9.174 0.819 1.00 96.56 103 VAL A CA 1
ATOM 856 C C . VAL A 1 103 ? -4.193 -9.570 1.281 1.00 96.56 103 VAL A C 1
ATOM 858 O O . VAL A 1 103 ? -4.597 -10.706 1.055 1.00 96.56 103 VAL A O 1
ATOM 861 N N . LEU A 1 104 ? -4.964 -8.642 1.856 1.00 95.19 104 LEU A N 1
ATOM 862 C CA . LEU A 1 104 ? -6.335 -8.915 2.305 1.00 95.19 104 LEU A CA 1
ATOM 863 C C . LEU A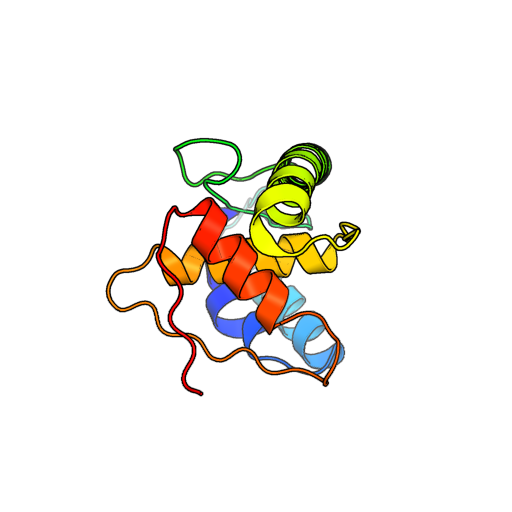 1 104 ? -7.266 -9.319 1.152 1.00 95.19 104 LEU A C 1
ATOM 865 O O . LEU A 1 104 ? -8.166 -10.130 1.346 1.00 95.19 104 LEU A O 1
ATOM 869 N N . ARG A 1 105 ? -7.037 -8.803 -0.061 1.00 91.81 105 ARG A N 1
ATOM 870 C CA . ARG A 1 105 ? -7.821 -9.167 -1.253 1.00 91.81 105 ARG A CA 1
ATOM 871 C C . ARG A 1 105 ? -7.479 -10.541 -1.836 1.00 91.81 105 ARG A C 1
ATOM 873 O O . ARG A 1 105 ? -8.233 -11.037 -2.673 1.00 91.81 105 ARG A O 1
ATOM 880 N N . GLN A 1 106 ? -6.366 -11.160 -1.443 1.00 93.06 106 GLN A N 1
ATOM 881 C CA . GLN A 1 106 ? -5.991 -12.483 -1.938 1.00 93.06 106 GLN A CA 1
ATOM 882 C C . GLN A 1 106 ? -6.731 -13.590 -1.173 1.00 93.06 106 GLN A C 1
ATOM 884 O O . GLN A 1 106 ? -6.831 -13.535 0.056 1.00 93.06 106 GLN A O 1
ATOM 889 N N . PRO A 1 107 ? -7.214 -14.644 -1.860 1.00 94.31 107 PRO A N 1
ATOM 890 C CA . PRO A 1 107 ? -7.681 -15.835 -1.164 1.00 94.31 107 PRO A CA 1
ATOM 891 C C . PRO A 1 107 ? -6.514 -16.427 -0.366 1.00 94.31 107 PRO A C 1
ATOM 893 O O . PRO A 1 107 ? -5.407 -16.546 -0.888 1.00 94.31 107 PRO A O 1
ATOM 896 N N . LEU A 1 108 ? -6.765 -16.800 0.893 1.00 94.88 108 LEU A N 1
ATOM 897 C CA . LEU A 1 108 ? -5.731 -17.273 1.829 1.00 94.88 108 LEU A CA 1
ATOM 898 C C . LEU A 1 108 ? -4.637 -16.221 2.118 1.00 94.88 108 LEU A C 1
ATOM 900 O O . LEU A 1 108 ? -3.484 -16.560 2.389 1.00 94.88 108 LEU A O 1
ATOM 904 N N . GLY A 1 109 ? -5.000 -14.935 2.065 1.00 94.88 109 GLY A N 1
ATOM 905 C CA . GLY A 1 109 ? -4.124 -13.819 2.398 1.00 94.88 109 GLY A CA 1
ATOM 906 C C . GLY A 1 109 ? -3.761 -13.782 3.883 1.00 94.88 109 GLY A C 1
ATOM 907 O O . GLY A 1 109 ? -4.566 -13.389 4.728 1.00 94.88 109 GLY A O 1
ATOM 908 N N . HIS A 1 110 ? -2.520 -14.146 4.199 1.00 96.00 110 HIS A N 1
ATOM 909 C CA . HIS A 1 110 ? -1.942 -14.026 5.535 1.00 96.00 110 HIS A CA 1
ATOM 910 C C . HIS A 1 110 ? -0.703 -13.134 5.488 1.00 96.00 110 HIS A C 1
ATOM 912 O O . HIS A 1 110 ? 0.094 -13.206 4.554 1.00 96.00 110 HIS A O 1
ATOM 918 N N . MET A 1 111 ? -0.520 -12.298 6.507 1.00 95.75 111 MET A N 1
ATOM 919 C CA . MET A 1 111 ? 0.582 -11.341 6.562 1.00 95.75 111 MET A CA 1
ATOM 920 C C . MET A 1 111 ? 1.082 -11.155 7.988 1.00 95.75 111 MET A C 1
ATOM 922 O O . MET A 1 111 ? 0.297 -11.137 8.936 1.00 95.75 111 MET A O 1
ATOM 926 N N . LEU A 1 112 ? 2.388 -10.931 8.116 1.00 95.81 112 LEU A N 1
ATOM 927 C CA . LEU A 1 112 ? 3.035 -10.493 9.345 1.00 95.81 112 LEU A CA 1
ATOM 928 C C . LEU A 1 112 ? 3.488 -9.037 9.192 1.00 95.81 112 LEU A C 1
ATOM 930 O O . LEU A 1 112 ? 4.291 -8.726 8.316 1.00 95.81 112 LEU A O 1
ATOM 934 N N . LEU A 1 113 ? 3.002 -8.150 10.063 1.00 95.44 113 LEU A N 1
ATOM 935 C CA . LEU A 1 113 ? 3.450 -6.757 10.122 1.00 95.44 113 LEU A CA 1
ATOM 936 C C . LEU A 1 113 ? 4.586 -6.613 11.143 1.00 95.44 113 LEU A C 1
ATOM 938 O O . LEU A 1 113 ? 4.343 -6.560 12.351 1.00 95.44 113 LEU A O 1
ATOM 942 N N . ALA A 1 114 ? 5.824 -6.524 10.657 1.00 93.44 114 ALA A N 1
ATOM 943 C CA . ALA A 1 114 ? 7.014 -6.324 11.481 1.00 93.44 114 ALA A CA 1
ATOM 944 C C . ALA A 1 114 ? 7.411 -4.839 11.539 1.00 93.44 114 ALA A C 1
ATOM 946 O O . ALA A 1 114 ? 7.472 -4.159 10.521 1.00 93.44 114 ALA A O 1
ATOM 947 N N . GLY A 1 115 ? 7.677 -4.322 12.740 1.00 90.25 115 GLY A N 1
ATOM 948 C CA . GLY A 1 115 ? 8.126 -2.941 12.939 1.00 90.25 115 GLY A CA 1
ATOM 949 C C . GLY A 1 115 ? 8.049 -2.510 14.401 1.00 90.25 115 GLY A C 1
ATOM 950 O O . GLY A 1 115 ? 7.404 -3.179 15.213 1.00 90.25 115 GLY A O 1
ATOM 951 N N . ALA A 1 116 ? 8.664 -1.375 14.734 1.00 90.94 116 ALA A N 1
ATOM 952 C CA . ALA A 1 116 ? 8.716 -0.850 16.100 1.00 90.94 116 ALA A CA 1
ATOM 953 C C . ALA A 1 116 ? 7.321 -0.620 16.716 1.00 90.94 116 ALA A C 1
ATOM 955 O O . ALA A 1 116 ? 6.310 -0.502 16.015 1.00 90.94 116 ALA A O 1
ATOM 956 N N . SER A 1 117 ? 7.243 -0.581 18.047 1.00 90.44 117 SER A N 1
ATOM 957 C CA . SER A 1 117 ? 5.999 -0.213 18.735 1.00 90.44 117 SER A CA 1
ATOM 958 C C . SER A 1 117 ? 5.608 1.234 18.404 1.00 90.44 117 SER A C 1
ATOM 960 O O . SER A 1 117 ? 6.473 2.069 18.164 1.00 90.44 117 SER A O 1
ATOM 962 N N . GLY A 1 118 ? 4.308 1.528 18.350 1.00 85.56 118 GLY A N 1
ATOM 963 C CA . GLY A 1 118 ? 3.803 2.886 18.101 1.00 85.56 118 GLY A CA 1
ATOM 964 C C . GLY A 1 118 ? 3.742 3.338 16.636 1.00 85.56 118 GLY A C 1
ATOM 965 O O . GLY A 1 118 ? 3.092 4.334 16.354 1.00 85.56 118 GLY A O 1
ATOM 966 N N . VAL A 1 119 ? 4.295 2.589 15.673 1.00 87.44 119 VAL A N 1
ATOM 967 C CA . VAL A 1 119 ? 4.275 2.970 14.236 1.00 87.44 119 VAL A CA 1
ATOM 968 C C . VAL A 1 119 ? 2.916 2.774 13.537 1.00 87.44 119 VAL A C 1
ATOM 970 O O . VAL A 1 119 ? 2.832 2.779 12.315 1.00 87.44 119 VAL A O 1
ATOM 973 N N . GLY A 1 120 ? 1.841 2.538 14.295 1.00 89.88 120 GLY A N 1
ATOM 974 C CA . GLY A 1 120 ? 0.481 2.463 13.751 1.00 89.88 120 GLY A CA 1
ATOM 975 C C . GLY A 1 120 ? 0.081 1.143 13.079 1.00 89.88 120 GLY A C 1
ATOM 976 O O . GLY A 1 120 ? -0.990 1.095 12.487 1.00 89.88 120 GLY A O 1
ATOM 977 N N . LYS A 1 121 ? 0.862 0.054 13.194 1.00 93.50 121 LYS A N 1
ATOM 978 C CA . LYS A 1 121 ? 0.575 -1.249 12.535 1.00 93.50 121 LYS A CA 1
ATOM 979 C C . LYS A 1 121 ? -0.861 -1.747 12.754 1.00 93.50 121 LYS A C 1
ATOM 981 O O . LYS A 1 121 ? -1.536 -2.110 11.800 1.00 93.50 121 LYS A O 1
ATOM 986 N N . THR A 1 122 ? -1.322 -1.735 14.005 1.00 92.62 122 THR A N 1
ATOM 987 C CA . THR A 1 122 ? -2.671 -2.190 14.384 1.00 92.62 122 THR A CA 1
ATOM 988 C C . THR A 1 122 ? -3.765 -1.265 13.860 1.00 92.62 122 THR A C 1
ATOM 990 O O . THR A 1 122 ? -4.834 -1.727 13.482 1.00 92.62 122 THR A O 1
ATOM 993 N N . VAL A 1 123 ? -3.511 0.044 13.844 1.00 93.44 123 VAL A N 1
ATOM 994 C CA . VAL A 1 123 ? -4.470 1.033 13.337 1.00 93.44 123 VAL A CA 1
ATOM 995 C C . VAL A 1 123 ? -4.599 0.895 11.826 1.00 93.44 123 VAL A C 1
ATOM 997 O O . VAL A 1 123 ? -5.704 0.836 11.302 1.00 93.44 123 VAL A O 1
ATOM 1000 N N . LEU A 1 124 ? -3.472 0.755 11.130 1.00 95.19 124 LEU A N 1
ATOM 1001 C CA . LEU A 1 124 ? -3.445 0.644 9.680 1.00 95.19 124 LEU A CA 1
ATOM 1002 C C . LEU A 1 124 ? -4.075 -0.663 9.182 1.00 95.19 124 LEU A C 1
ATOM 1004 O O . LEU A 1 124 ? -4.784 -0.644 8.179 1.00 95.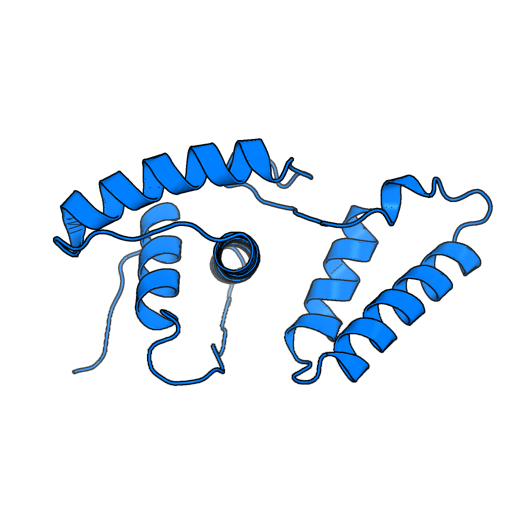19 124 LEU A O 1
ATOM 1008 N N . SER A 1 125 ? -3.875 -1.783 9.887 1.00 95.81 125 SER A N 1
ATOM 1009 C CA . SER A 1 125 ? -4.542 -3.044 9.540 1.00 95.81 125 SER A CA 1
ATOM 1010 C C . SER A 1 125 ? -6.054 -2.987 9.769 1.00 95.81 125 SER A C 1
ATOM 1012 O O . SER A 1 125 ? -6.806 -3.473 8.926 1.00 95.81 125 SER A O 1
ATOM 1014 N N . LYS A 1 126 ? -6.511 -2.341 10.853 1.00 95.06 126 LYS A N 1
ATOM 1015 C CA . LYS A 1 126 ? -7.940 -2.077 11.096 1.00 95.06 126 LYS A CA 1
ATOM 1016 C C . LYS A 1 126 ? -8.538 -1.177 10.019 1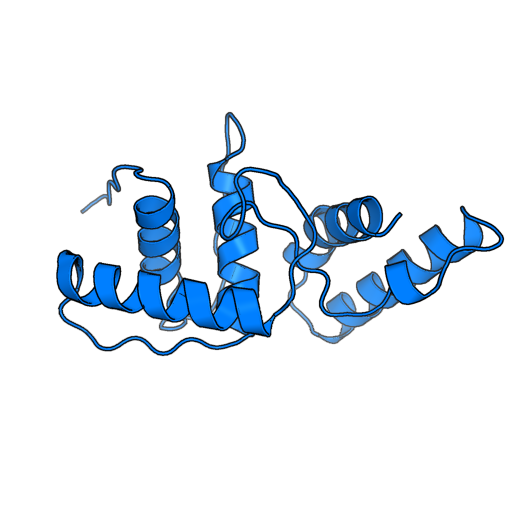.00 95.06 126 LYS A C 1
ATOM 1018 O O . LYS A 1 126 ? -9.600 -1.492 9.496 1.00 95.06 126 LYS A O 1
ATOM 1023 N N . PHE A 1 127 ? -7.830 -0.120 9.633 1.00 95.81 127 PHE A N 1
ATOM 1024 C CA . PHE A 1 127 ? -8.275 0.783 8.578 1.00 95.81 127 PHE A CA 1
ATOM 1025 C C . PHE A 1 127 ? -8.374 0.084 7.213 1.00 95.81 127 PHE A C 1
ATOM 1027 O O . PHE A 1 127 ? -9.368 0.244 6.511 1.00 95.81 127 PHE A O 1
ATOM 1034 N N . ALA A 1 128 ? -7.393 -0.748 6.847 1.00 96.38 128 ALA A N 1
ATOM 1035 C CA . ALA A 1 128 ? -7.445 -1.530 5.610 1.00 96.38 128 ALA A CA 1
ATOM 1036 C C . ALA A 1 128 ? -8.611 -2.539 5.596 1.00 96.38 128 ALA A C 1
ATOM 1038 O O . ALA A 1 128 ? -9.279 -2.703 4.573 1.00 96.38 128 ALA A O 1
ATOM 1039 N N . ALA A 1 129 ? -8.880 -3.184 6.737 1.00 95.81 129 ALA A N 1
ATOM 1040 C CA . ALA A 1 129 ? -10.031 -4.067 6.902 1.00 95.81 129 ALA A CA 1
ATOM 1041 C C . ALA A 1 129 ? -11.355 -3.296 6.773 1.00 95.81 129 ALA A C 1
ATOM 1043 O O . ALA A 1 129 ? -12.229 -3.726 6.024 1.00 95.81 129 ALA A O 1
ATOM 1044 N N . TRP A 1 130 ? -11.469 -2.126 7.410 1.00 95.62 130 TRP A N 1
ATOM 1045 C CA . TRP A 1 130 ? -12.633 -1.241 7.297 1.00 95.62 130 TRP A CA 1
ATOM 1046 C C . TRP A 1 130 ? -12.864 -0.780 5.849 1.00 95.62 130 TRP A C 1
ATOM 1048 O O . TRP A 1 130 ? -13.978 -0.880 5.343 1.00 95.62 130 TRP A O 1
ATOM 1058 N N . LEU A 1 131 ? -11.807 -0.389 5.121 1.00 94.88 131 LEU A N 1
ATOM 1059 C CA . LEU A 1 131 ? -11.896 -0.055 3.691 1.00 94.88 131 LEU A CA 1
ATOM 1060 C C . LEU A 1 131 ? -12.440 -1.211 2.842 1.00 94.88 131 LEU A C 1
ATOM 1062 O O . LEU A 1 131 ? -13.152 -0.974 1.867 1.00 94.88 131 LEU A O 1
ATOM 1066 N N . SER A 1 132 ? -12.112 -2.446 3.222 1.00 92.81 132 SER A N 1
ATOM 1067 C CA . SER A 1 132 ? -12.548 -3.670 2.546 1.00 92.81 132 SER A CA 1
ATOM 1068 C C . SER A 1 132 ? -13.860 -4.242 3.100 1.00 92.81 132 SER A C 1
ATOM 1070 O O . SER A 1 132 ? -14.250 -5.339 2.702 1.00 92.81 132 SER A O 1
ATOM 1072 N N . ASN A 1 133 ? -14.542 -3.534 4.012 1.00 93.56 133 ASN A N 1
ATOM 1073 C CA . ASN A 1 133 ? -15.728 -4.009 4.737 1.00 93.56 133 ASN A CA 1
ATOM 1074 C C . ASN A 1 133 ? -15.528 -5.379 5.420 1.00 93.56 133 ASN A C 1
ATOM 1076 O O . ASN A 1 133 ? -16.427 -6.221 5.441 1.00 93.56 133 ASN A O 1
ATOM 1080 N N . MET A 1 134 ? -14.336 -5.623 5.962 1.00 95.00 134 MET A N 1
ATOM 1081 C CA . MET A 1 134 ? -14.002 -6.842 6.694 1.00 95.00 134 MET A CA 1
ATOM 1082 C C . MET A 1 134 ? -14.194 -6.639 8.197 1.00 95.00 134 MET A C 1
ATOM 1084 O O . MET A 1 134 ? -13.727 -5.656 8.770 1.00 95.00 134 MET A O 1
ATOM 1088 N N . SER A 1 135 ? -14.824 -7.609 8.860 1.00 94.06 135 SER A N 1
ATOM 1089 C CA . SER A 1 135 ? -14.923 -7.627 10.320 1.00 94.06 135 SER A CA 1
ATOM 1090 C C . SER A 1 135 ? -13.564 -7.921 10.954 1.00 94.06 135 SER A C 1
ATOM 1092 O O . SER A 1 135 ? -12.911 -8.903 10.591 1.00 94.06 135 SER A O 1
ATOM 1094 N N . VAL A 1 136 ? -13.168 -7.130 11.949 1.00 94.75 136 VAL A N 1
ATOM 1095 C CA . VAL A 1 136 ? -11.922 -7.345 12.692 1.00 94.75 136 VAL A CA 1
ATOM 1096 C C . VAL A 1 136 ? -12.203 -8.084 13.996 1.00 94.75 136 VAL A C 1
ATOM 1098 O O . VAL A 1 136 ? -13.006 -7.644 14.814 1.00 94.75 136 VAL A O 1
ATOM 1101 N N . PHE A 1 137 ? -11.475 -9.175 14.223 1.00 94.94 137 PHE A N 1
ATOM 1102 C CA . PHE A 1 137 ? -11.429 -9.864 15.508 1.00 94.94 137 PHE A CA 1
ATOM 1103 C C . PHE A 1 137 ? -10.026 -9.744 16.105 1.00 94.94 137 PHE A C 1
ATOM 1105 O O . PHE A 1 137 ? -9.032 -10.061 15.452 1.00 94.94 137 PHE A O 1
ATOM 1112 N N . GLN A 1 138 ? -9.944 -9.286 17.353 1.00 93.00 138 GLN A N 1
ATOM 1113 C CA . GLN A 1 138 ? -8.698 -9.185 18.106 1.00 93.00 138 GLN A CA 1
ATOM 1114 C C . GLN A 1 138 ? -8.822 -10.047 19.362 1.00 93.00 138 GLN A C 1
ATOM 1116 O O . GLN A 1 138 ? -9.742 -9.855 20.157 1.00 93.00 138 GLN A O 1
ATOM 1121 N N . ILE A 1 139 ? -7.894 -10.990 19.532 1.00 93.75 139 ILE A N 1
ATOM 1122 C CA . ILE A 1 139 ? -7.818 -11.824 20.735 1.00 93.75 139 ILE A CA 1
ATOM 1123 C C . ILE A 1 139 ? -7.507 -10.912 21.930 1.00 93.75 139 ILE A C 1
ATOM 1125 O O . ILE A 1 139 ? -6.630 -10.047 21.831 1.00 93.75 139 ILE A O 1
ATOM 1129 N N . LYS A 1 140 ? -8.268 -11.087 23.015 1.00 81.38 140 LYS A N 1
ATOM 1130 C CA . LYS A 1 140 ? -8.075 -10.402 24.297 1.00 81.38 140 LYS A CA 1
ATOM 1131 C C . LYS A 1 140 ? -7.176 -11.220 25.209 1.00 81.38 140 LYS A C 1
ATOM 1133 O O . LYS A 1 140 ? -7.355 -12.458 25.219 1.00 81.38 140 LYS A O 1
#

Sequence (140 aa):
VRLAVHEGLRLFRDRLVTETEQRWIDEFVDECFTNAFPGLDTTCLQRPILFTTILTRAYTSVDLEDLRKHVQERLKMFADEEMDVQLVVFDSMLDHLIRIDRVLRQPLGHMLLAGASGVGKTVLSKFAAWLSNMSVFQIK

Foldseek 3Di:
DLVVLVVQCLVQVVPDDDPVVNVVSLVVSVVVCCVVDPPDDCVSSDDPRDWACLQHVDGDTDDLVSLQVSVQVLVVVCCVPPPVDDDDDDSVLSVVLRSLLVLVPDDVRDDDDDDDPPPCPVVSNVSSCVSVVHDDDDDD